Protein AF-A0A519MGX4-F1 (afdb_monomer_lite)

Radius of gyration: 28.99 Å; chains: 1; bounding box: 57×58×65 Å

Sequence (102 aa):
MAPLLAPLAPASPALAHAAGAGTEPAAHHGAADPDAPTAPLTYQSLGPKTPVAHAAAQPLPWPQANQAVAAFPRGHADILAWEARERAARWPAAPAAPGGRP

pLDDT: mean 71.2, std 16.75, range [39.91, 93.0]

Foldseek 3Di:
DDDDDDDDDDDDDDPDPPPDDDDDDPPCCDPPNPPDDDDDDDDDDPPDDDDDPDVDPPPDDPVVVVVVVVCCVVPPVVVVVVVVVVCCVVCPDDPDDPDDDD

Structure (mmCIF, N/CA/C/O backbone):
data_AF-A0A519MGX4-F1
#
_entry.id   AF-A0A519MGX4-F1
#
loop_
_atom_site.group_PDB
_atom_site.id
_atom_site.type_symbol
_atom_site.label_atom_id
_atom_site.label_alt_id
_atom_site.label_comp_id
_atom_site.label_asym_id
_atom_site.label_entity_id
_atom_site.label_seq_id
_atom_site.pdbx_PDB_ins_code
_atom_site.Cartn_x
_atom_site.Cartn_y
_atom_site.Cartn_z
_atom_site.occupancy
_atom_site.B_iso_or_equiv
_atom_site.auth_seq_id
_atom_site.auth_comp_id
_atom_site.auth_asym_id
_atom_site.auth_atom_id
_atom_site.pdbx_PDB_model_num
ATOM 1 N N . MET A 1 1 ? 45.556 34.892 21.201 1.00 43.59 1 MET A N 1
ATOM 2 C CA . MET A 1 1 ? 44.119 34.553 21.251 1.00 43.59 1 MET A CA 1
ATOM 3 C C . MET A 1 1 ? 43.944 33.208 20.567 1.00 43.59 1 MET A C 1
ATOM 5 O O . MET A 1 1 ? 44.168 33.129 19.370 1.00 43.59 1 MET A O 1
ATOM 9 N N . ALA A 1 2 ? 43.663 32.157 21.336 1.00 46.50 2 ALA A N 1
ATOM 10 C CA . ALA A 1 2 ? 43.442 30.794 20.853 1.00 46.50 2 ALA A CA 1
ATOM 11 C C . ALA A 1 2 ? 42.303 30.184 21.691 1.00 46.50 2 ALA A C 1
ATOM 13 O O . ALA A 1 2 ? 42.410 30.227 22.918 1.00 46.50 2 ALA A O 1
ATOM 14 N N . PRO A 1 3 ? 41.208 29.685 21.091 1.00 55.25 3 PRO A N 1
ATOM 15 C CA . PRO A 1 3 ? 40.169 28.986 21.838 1.00 55.25 3 PRO A CA 1
ATOM 16 C C . PRO A 1 3 ? 40.501 27.492 21.984 1.00 55.25 3 PRO A C 1
ATOM 18 O O . PRO A 1 3 ? 40.785 26.800 21.008 1.00 55.25 3 PRO A O 1
ATOM 21 N N . LEU A 1 4 ? 40.454 27.015 23.229 1.00 50.69 4 LEU A N 1
ATOM 22 C CA . LEU A 1 4 ? 40.549 25.610 23.624 1.00 50.69 4 LEU A CA 1
ATOM 23 C C . LEU A 1 4 ? 39.246 24.870 23.270 1.00 50.69 4 LEU A C 1
ATOM 25 O O . LEU A 1 4 ? 38.164 25.277 23.689 1.00 50.69 4 LEU A O 1
ATOM 29 N N . LEU A 1 5 ? 39.371 23.775 22.517 1.00 47.81 5 LEU A N 1
ATOM 30 C CA . LEU A 1 5 ? 38.321 22.782 22.277 1.00 47.81 5 LEU A CA 1
ATOM 31 C C . LEU A 1 5 ? 38.097 21.927 23.533 1.00 47.81 5 LEU A C 1
ATOM 33 O O . LEU A 1 5 ? 39.050 21.390 24.094 1.00 47.81 5 LEU A O 1
ATOM 37 N N . ALA A 1 6 ? 36.837 21.746 23.929 1.00 59.72 6 ALA A N 1
ATOM 38 C CA . ALA A 1 6 ? 36.432 20.769 24.937 1.00 59.72 6 ALA A CA 1
ATOM 39 C C . ALA A 1 6 ? 35.927 19.476 24.255 1.00 59.72 6 ALA A C 1
ATOM 41 O O . ALA A 1 6 ? 35.115 19.571 23.332 1.00 59.72 6 ALA A O 1
ATOM 42 N N . PRO A 1 7 ? 36.367 18.276 24.682 1.00 53.16 7 PRO A N 1
ATOM 43 C CA . PRO A 1 7 ? 35.845 17.010 24.173 1.00 53.16 7 PRO A CA 1
ATOM 44 C C . PRO A 1 7 ? 34.546 16.591 24.886 1.00 53.16 7 PRO A C 1
ATOM 46 O O . PRO A 1 7 ? 34.439 16.636 26.110 1.00 53.16 7 PRO A O 1
ATOM 49 N N . LEU A 1 8 ? 33.566 16.148 24.095 1.00 48.56 8 LEU A N 1
ATOM 50 C CA . LEU A 1 8 ? 32.303 15.556 24.537 1.00 48.56 8 LEU A CA 1
ATOM 51 C C . LEU A 1 8 ? 32.545 14.108 24.999 1.00 48.56 8 LEU A C 1
ATOM 53 O O . LEU A 1 8 ? 32.977 13.267 24.212 1.00 48.56 8 LEU A O 1
ATOM 57 N N . ALA A 1 9 ? 32.276 13.820 26.272 1.00 61.53 9 ALA A N 1
ATOM 58 C CA . ALA A 1 9 ? 32.384 12.482 26.850 1.00 61.53 9 ALA A CA 1
ATOM 59 C C . ALA A 1 9 ? 31.170 11.603 26.469 1.00 61.53 9 ALA A C 1
ATOM 61 O O . ALA A 1 9 ? 30.034 12.060 26.618 1.00 61.53 9 ALA A O 1
ATOM 62 N N . PRO A 1 10 ? 31.361 10.346 26.023 1.00 53.03 10 PRO A N 1
ATOM 63 C CA . PRO A 1 10 ? 30.267 9.392 25.864 1.00 53.03 10 PRO A CA 1
ATOM 64 C C . PRO A 1 10 ? 29.877 8.784 27.222 1.00 53.03 10 PRO A C 1
ATOM 66 O O . PRO A 1 10 ? 30.718 8.242 27.937 1.00 53.03 10 PRO A O 1
ATOM 69 N N . ALA A 1 11 ? 28.593 8.864 27.577 1.00 56.84 11 ALA A N 1
ATOM 70 C CA . ALA A 1 11 ? 28.034 8.178 28.739 1.00 56.84 11 ALA A CA 1
ATOM 71 C C . ALA A 1 11 ? 27.909 6.665 28.468 1.00 56.84 11 ALA A C 1
ATOM 73 O O . ALA A 1 11 ? 27.414 6.244 27.423 1.00 56.84 11 ALA A O 1
ATOM 74 N N . SER A 1 12 ? 28.394 5.870 29.420 1.00 55.59 12 SER A N 1
ATOM 75 C CA . SER A 1 12 ? 28.557 4.414 29.379 1.00 55.59 12 SER A CA 1
ATOM 76 C C . SER A 1 12 ? 27.250 3.603 29.267 1.00 55.59 12 SER A C 1
ATOM 78 O O . SER A 1 12 ? 26.216 4.028 29.784 1.00 55.59 12 SER A O 1
ATOM 80 N N . PRO A 1 13 ? 27.302 2.386 28.682 1.00 55.19 13 PRO A N 1
ATOM 81 C CA . PRO A 1 13 ? 26.181 1.457 28.607 1.00 55.19 13 PRO A CA 1
ATOM 82 C C . PRO A 1 13 ? 26.114 0.593 29.874 1.00 55.19 13 PRO A C 1
ATOM 84 O O . PRO A 1 13 ? 27.094 -0.049 30.242 1.00 55.19 13 PRO A O 1
ATOM 87 N N . ALA A 1 14 ? 24.959 0.531 30.534 1.00 52.84 14 ALA A N 1
ATOM 88 C CA . ALA A 1 14 ? 24.717 -0.457 31.586 1.00 52.84 14 ALA A CA 1
ATOM 89 C C . ALA A 1 14 ? 23.215 -0.696 31.778 1.00 52.84 14 ALA A C 1
ATOM 91 O O . ALA A 1 14 ? 22.628 -0.293 32.777 1.00 52.84 14 ALA A O 1
ATOM 92 N N . LEU A 1 15 ? 22.581 -1.378 30.825 1.00 52.59 15 LEU A N 1
ATOM 93 C CA . LEU A 1 15 ? 21.379 -2.147 31.138 1.00 52.59 15 LEU A CA 1
ATOM 94 C C . LEU A 1 15 ? 21.810 -3.600 31.294 1.00 52.59 15 LEU A C 1
ATOM 96 O O . LEU A 1 15 ? 21.969 -4.353 30.335 1.00 52.59 15 LEU A O 1
ATOM 100 N N . ALA A 1 16 ? 22.108 -3.915 32.553 1.00 47.31 16 ALA A N 1
ATOM 101 C CA . ALA A 1 16 ? 22.418 -5.237 33.044 1.00 47.31 16 ALA A CA 1
ATOM 102 C C . ALA A 1 16 ? 21.317 -6.223 32.635 1.00 47.31 16 ALA A C 1
ATOM 104 O O . ALA A 1 16 ? 20.132 -5.997 32.881 1.00 47.31 16 ALA A O 1
ATOM 105 N N . HIS A 1 17 ? 21.737 -7.332 32.029 1.00 43.72 17 HIS A N 1
ATOM 106 C CA . HIS A 1 17 ? 20.934 -8.539 31.909 1.00 43.72 17 HIS A CA 1
ATOM 107 C C . HIS A 1 17 ? 20.559 -9.010 33.317 1.00 43.72 17 HIS A C 1
ATOM 109 O O . HIS A 1 17 ? 21.370 -9.625 34.010 1.00 43.72 17 HIS A O 1
ATOM 115 N N . ALA A 1 18 ? 19.328 -8.746 33.743 1.00 44.41 18 ALA A N 1
ATOM 116 C CA . ALA A 1 18 ? 18.729 -9.486 34.841 1.00 44.41 18 ALA A CA 1
ATOM 117 C C . ALA A 1 18 ? 18.311 -10.859 34.298 1.00 44.41 18 ALA A C 1
ATOM 119 O O . ALA A 1 18 ? 17.166 -11.085 33.913 1.00 44.41 18 ALA A O 1
ATOM 120 N N . ALA A 1 19 ? 19.283 -11.769 34.226 1.00 47.94 19 ALA A N 1
ATOM 121 C CA . ALA A 1 19 ? 19.028 -13.195 34.142 1.00 47.94 19 ALA A CA 1
ATOM 122 C C . ALA A 1 19 ? 18.383 -13.638 35.465 1.00 47.94 19 ALA A C 1
ATOM 124 O O . ALA A 1 19 ? 19.068 -13.946 36.437 1.00 47.94 19 ALA A O 1
ATOM 125 N N . GLY A 1 20 ? 17.052 -13.611 35.513 1.00 39.91 20 GLY A N 1
ATOM 126 C CA . GLY A 1 20 ? 16.265 -14.278 36.543 1.00 39.91 20 GLY A CA 1
ATOM 127 C C . GLY A 1 20 ? 16.029 -15.724 36.128 1.00 39.91 20 GLY A C 1
ATOM 128 O O . GLY A 1 20 ? 15.223 -15.995 35.242 1.00 39.91 20 GLY A O 1
ATOM 129 N N . ALA A 1 21 ? 16.768 -16.643 36.740 1.00 42.19 21 ALA A N 1
ATOM 130 C CA . ALA A 1 21 ? 16.585 -18.074 36.580 1.00 42.19 21 ALA A CA 1
ATOM 131 C C . ALA A 1 21 ? 15.340 -18.564 37.345 1.00 42.19 21 ALA A C 1
ATOM 133 O O . ALA A 1 21 ? 15.216 -18.316 38.541 1.00 42.19 21 ALA A O 1
ATOM 134 N N . GLY A 1 22 ? 14.496 -19.336 36.649 1.00 43.25 22 GLY A N 1
ATOM 135 C CA . GLY A 1 22 ? 13.677 -20.417 37.210 1.00 43.25 22 GLY A CA 1
ATOM 136 C C . GLY A 1 22 ? 12.255 -20.072 37.659 1.00 43.25 22 GLY A C 1
ATOM 137 O O . GLY A 1 22 ? 12.073 -19.522 38.738 1.00 43.25 22 GLY A O 1
ATOM 138 N N . THR A 1 23 ? 11.251 -20.495 36.879 1.00 42.50 23 THR A N 1
ATOM 139 C CA . THR A 1 23 ? 10.100 -21.336 37.301 1.00 42.50 23 THR A CA 1
ATOM 140 C C . THR A 1 23 ? 9.249 -21.657 36.060 1.00 42.50 23 THR A C 1
ATOM 142 O O . THR A 1 23 ? 8.716 -20.734 35.463 1.00 42.50 23 THR A O 1
ATOM 145 N N . GLU A 1 24 ? 9.184 -22.951 35.708 1.00 43.50 24 GLU A N 1
ATOM 146 C CA . GLU A 1 24 ? 8.232 -23.681 34.833 1.00 43.50 24 GLU A CA 1
ATOM 147 C C . GLU A 1 24 ? 7.819 -23.083 33.463 1.00 43.50 24 GLU A C 1
ATOM 149 O O . GLU A 1 24 ? 7.416 -21.925 33.372 1.00 43.50 24 GLU A O 1
ATOM 154 N N . PRO A 1 25 ? 7.803 -23.877 32.369 1.00 44.34 25 PRO A N 1
ATOM 155 C CA . PRO A 1 25 ? 7.123 -23.465 31.150 1.00 44.34 25 PRO A CA 1
ATOM 156 C C . PRO A 1 25 ? 5.619 -23.423 31.438 1.00 44.34 25 PRO A C 1
ATOM 158 O O . PRO A 1 25 ? 4.924 -24.431 31.326 1.00 44.34 25 PRO A O 1
ATOM 161 N N . ALA A 1 26 ? 5.104 -22.244 31.796 1.00 56.22 26 ALA A N 1
ATOM 162 C CA . ALA A 1 26 ? 3.687 -21.957 31.656 1.00 56.22 26 ALA A CA 1
ATOM 163 C C . ALA A 1 26 ? 3.307 -22.377 30.233 1.00 56.22 26 ALA A C 1
ATOM 165 O O . ALA A 1 26 ? 3.961 -21.950 29.270 1.00 56.22 26 ALA A O 1
ATOM 166 N N . ALA A 1 27 ? 2.340 -23.294 30.122 1.00 57.12 27 ALA A N 1
ATOM 167 C CA . ALA A 1 27 ? 1.797 -23.735 28.850 1.00 57.12 27 ALA A CA 1
ATOM 168 C C . ALA A 1 27 ? 1.640 -22.495 27.973 1.00 57.12 27 ALA A C 1
ATOM 170 O O . ALA A 1 27 ? 0.959 -21.542 28.353 1.00 57.12 27 ALA A O 1
ATOM 171 N N . HIS A 1 28 ? 2.389 -22.449 26.873 1.00 57.34 28 HIS A N 1
ATOM 172 C CA . HIS A 1 28 ? 2.341 -21.322 25.961 1.00 57.34 28 HIS A CA 1
ATOM 173 C C . HIS A 1 28 ? 0.967 -21.382 25.306 1.00 57.34 28 HIS A C 1
ATOM 175 O O . HIS A 1 28 ? 0.790 -22.055 24.292 1.00 57.34 28 HIS A O 1
ATOM 181 N N . HIS A 1 29 ? -0.023 -20.738 25.921 1.00 62.56 29 HIS A N 1
ATOM 182 C CA . HIS A 1 29 ? -1.275 -20.439 25.254 1.00 62.56 29 HIS A CA 1
ATOM 183 C C . HIS A 1 29 ? -0.872 -19.589 24.052 1.00 62.56 29 HIS A C 1
ATOM 185 O O . HIS A 1 29 ? -0.316 -18.496 24.196 1.00 62.56 29 HIS A O 1
ATOM 191 N N . GLY A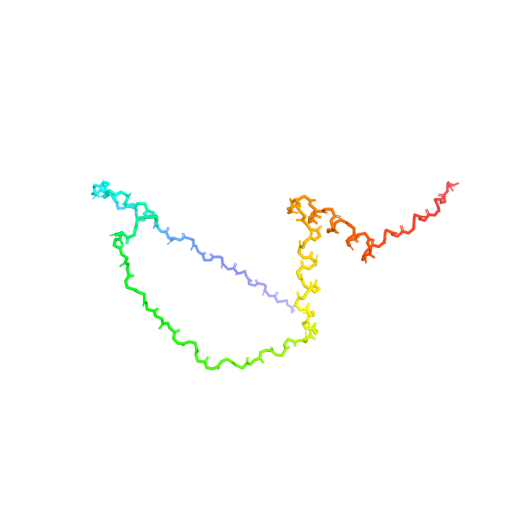 1 30 ? -0.980 -20.181 22.863 1.00 69.00 30 GLY A N 1
ATOM 192 C CA . GLY A 1 30 ? -0.559 -19.527 21.636 1.00 69.00 30 GLY A CA 1
ATOM 193 C C . GLY A 1 30 ? -1.321 -18.217 21.476 1.00 69.00 30 GLY A C 1
ATOM 194 O O . GLY A 1 30 ? -2.457 -18.104 21.915 1.00 69.00 30 GLY A O 1
ATOM 195 N N . ALA A 1 31 ? -0.735 -17.238 20.788 1.00 70.69 31 ALA A N 1
ATOM 196 C CA . ALA A 1 31 ? -1.380 -15.942 20.548 1.00 70.69 31 ALA A CA 1
ATOM 197 C C . ALA A 1 31 ? -2.748 -16.029 19.825 1.00 70.69 31 ALA A C 1
ATOM 199 O O . ALA A 1 31 ? -3.442 -15.025 19.708 1.00 70.69 31 ALA A O 1
ATOM 200 N N . ALA A 1 32 ? -3.114 -17.210 19.316 1.00 79.62 32 ALA A N 1
ATOM 201 C CA . ALA A 1 32 ? -4.390 -17.510 18.675 1.00 79.62 32 ALA A CA 1
ATOM 202 C C . ALA A 1 32 ? -5.419 -18.187 19.605 1.00 79.62 32 ALA A C 1
ATOM 204 O O . ALA A 1 32 ? -6.522 -18.479 19.149 1.00 79.62 32 ALA A O 1
ATOM 205 N N . ASP A 1 33 ? -5.073 -18.477 20.862 1.00 82.25 33 ASP A N 1
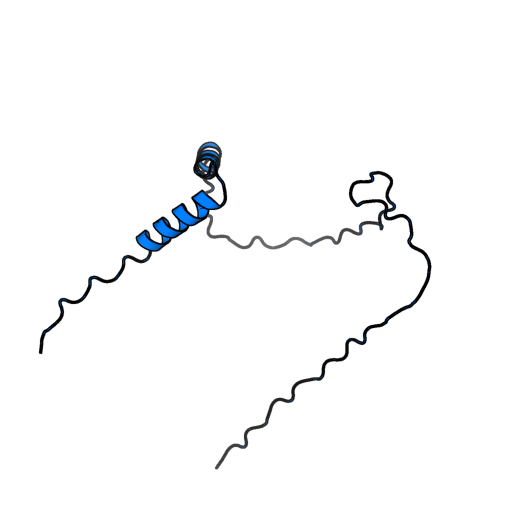ATOM 206 C CA . ASP A 1 33 ? -6.006 -19.022 21.849 1.00 82.25 33 ASP A CA 1
ATOM 207 C C . ASP A 1 33 ? -6.947 -17.905 22.347 1.00 82.25 33 ASP A C 1
ATOM 209 O O . ASP A 1 33 ? -6.470 -16.943 22.958 1.00 82.25 33 ASP A O 1
ATOM 213 N N . PRO A 1 34 ? -8.265 -17.995 22.083 1.00 81.94 34 PRO A N 1
ATOM 214 C CA . PRO A 1 34 ? -9.226 -16.980 22.509 1.00 81.94 34 PRO A CA 1
ATOM 215 C C . PRO A 1 34 ? -9.402 -16.912 24.033 1.00 81.94 34 PRO A C 1
ATOM 217 O O . PRO A 1 34 ? -9.855 -15.882 24.529 1.00 81.94 34 PRO A O 1
ATOM 220 N N . ASP A 1 35 ? -9.038 -17.971 24.762 1.00 85.62 35 ASP A N 1
ATOM 221 C CA . ASP A 1 35 ? -9.158 -18.059 26.221 1.00 85.62 35 ASP A CA 1
ATOM 222 C C . ASP A 1 35 ? -7.840 -17.717 26.944 1.00 85.62 35 ASP A C 1
ATOM 224 O O . ASP A 1 35 ? -7.743 -17.815 28.172 1.00 85.62 35 ASP A O 1
ATOM 228 N N . ALA A 1 36 ? -6.808 -17.290 26.206 1.00 86.00 36 ALA A N 1
ATOM 229 C CA . ALA A 1 36 ? -5.540 -16.884 26.793 1.00 86.00 36 ALA A CA 1
ATOM 230 C C . ALA A 1 36 ? -5.722 -15.669 27.729 1.00 86.00 36 ALA A C 1
ATOM 232 O O . ALA A 1 36 ? -6.362 -14.681 27.356 1.00 86.00 36 ALA A O 1
ATOM 233 N N . PRO A 1 37 ? -5.124 -15.679 28.935 1.00 84.25 37 PRO A N 1
ATOM 234 C CA . PRO A 1 37 ? -5.222 -14.551 29.852 1.00 84.25 37 PRO A CA 1
ATOM 235 C C . PRO A 1 37 ? -4.561 -13.302 29.252 1.00 84.25 37 PRO A C 1
ATOM 237 O O . PRO A 1 37 ? -3.370 -13.299 28.938 1.00 84.25 37 PRO A O 1
ATOM 240 N N . THR A 1 38 ? -5.321 -12.211 29.133 1.00 84.38 38 THR A N 1
ATOM 241 C CA . THR A 1 38 ? -4.822 -10.919 28.636 1.00 84.38 38 THR A CA 1
ATOM 242 C C . THR A 1 38 ? -4.629 -9.916 29.769 1.00 84.38 38 THR A C 1
ATOM 244 O O . THR A 1 38 ? -5.454 -9.830 30.679 1.00 84.38 38 THR A O 1
ATOM 247 N N . ALA A 1 39 ? -3.583 -9.092 29.691 1.00 86.62 39 ALA A N 1
ATOM 248 C CA . ALA A 1 39 ? -3.438 -7.938 30.575 1.00 86.62 39 ALA A CA 1
ATOM 249 C C . ALA A 1 39 ? -4.540 -6.888 30.299 1.00 86.62 39 ALA A C 1
ATOM 251 O O . ALA A 1 39 ? -4.964 -6.738 29.149 1.00 86.62 39 ALA A O 1
ATOM 252 N N . PRO A 1 40 ? -4.997 -6.134 31.316 1.00 87.88 40 PRO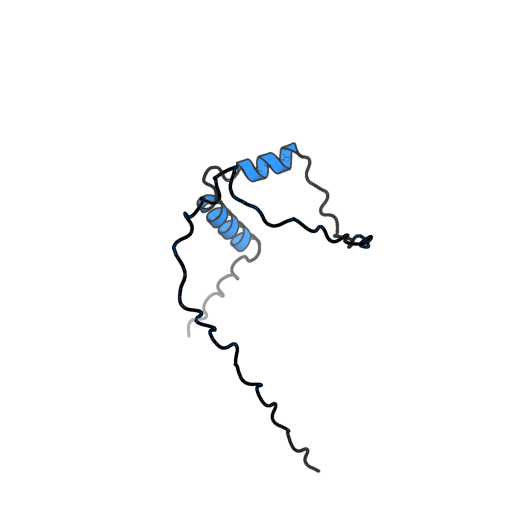 A N 1
ATOM 253 C CA . PRO A 1 40 ? -5.987 -5.080 31.123 1.00 87.88 40 PRO A CA 1
ATOM 254 C C . PRO A 1 40 ? -5.454 -3.984 30.190 1.00 87.88 40 PRO A C 1
ATOM 256 O O . PRO A 1 40 ? -4.338 -3.489 30.355 1.00 87.88 40 PRO A O 1
ATOM 259 N N . LEU A 1 41 ? -6.274 -3.586 29.216 1.00 89.44 41 LEU A N 1
ATOM 260 C CA . LEU A 1 41 ? -5.937 -2.543 28.253 1.00 89.44 41 LEU A CA 1
ATOM 261 C C . LEU A 1 41 ? -6.331 -1.164 28.794 1.00 89.44 41 LEU A C 1
ATOM 263 O O . LEU A 1 41 ? -7.513 -0.838 28.899 1.00 89.44 41 LEU A O 1
ATOM 267 N N . THR A 1 42 ? -5.335 -0.333 29.096 1.00 91.75 42 THR A N 1
ATOM 268 C CA . THR A 1 42 ? -5.550 1.065 29.487 1.00 91.75 42 THR A CA 1
ATOM 269 C C . THR A 1 42 ? -5.448 1.968 28.263 1.00 91.75 42 THR A C 1
ATOM 271 O O . THR A 1 42 ? -4.373 2.122 27.683 1.00 91.75 42 THR A O 1
ATOM 274 N N . TYR A 1 43 ? -6.552 2.613 27.889 1.00 85.06 43 TYR A N 1
ATOM 275 C CA . TYR A 1 43 ? -6.560 3.616 26.827 1.00 85.06 43 TYR A CA 1
ATOM 276 C C . TYR A 1 43 ? -6.158 4.984 27.380 1.00 85.06 43 TYR A C 1
ATOM 278 O O . TYR A 1 43 ? -6.820 5.522 28.267 1.00 85.06 43 TYR A O 1
ATOM 286 N N . GLN A 1 44 ? -5.094 5.578 26.837 1.00 89.31 44 GLN A N 1
ATOM 287 C CA . GLN A 1 44 ? -4.793 6.987 27.088 1.00 89.31 44 GLN A CA 1
ATOM 288 C C . GLN A 1 44 ? -5.572 7.864 26.110 1.00 89.31 44 GLN A C 1
ATOM 290 O O . GLN A 1 44 ? -5.492 7.680 24.895 1.00 89.31 44 GLN A O 1
ATOM 295 N N . SER A 1 45 ? -6.306 8.843 26.641 1.00 85.75 45 SER A N 1
ATOM 296 C CA . SER A 1 45 ? -6.963 9.845 25.809 1.00 85.75 45 SER A CA 1
ATOM 297 C C . SER A 1 45 ? -5.910 10.764 25.200 1.00 85.75 45 SER A C 1
ATOM 299 O O . SER A 1 45 ? -5.215 11.501 25.900 1.00 85.75 45 SER A O 1
ATOM 301 N N . LEU A 1 46 ? -5.791 10.721 23.878 1.00 80.25 46 LEU A N 1
ATOM 302 C CA . LEU A 1 46 ? -5.076 11.742 23.135 1.00 80.25 46 LEU A CA 1
ATOM 303 C C . LEU A 1 46 ? -6.031 12.933 23.044 1.00 80.25 46 LEU A C 1
ATOM 305 O O . LEU A 1 46 ? -7.010 12.880 22.302 1.00 80.25 46 LEU A O 1
ATOM 309 N N . GLY A 1 47 ? -5.778 13.979 23.835 1.00 85.06 47 GLY A N 1
ATOM 310 C CA . GLY A 1 47 ? -6.534 15.230 23.759 1.00 85.06 47 GLY A CA 1
ATOM 311 C C . GLY A 1 47 ? -6.603 15.779 22.324 1.00 85.06 47 GLY A C 1
ATOM 312 O O . GLY A 1 47 ? -5.856 15.327 21.450 1.00 85.06 47 GLY A O 1
ATOM 313 N N . PRO A 1 48 ? -7.494 16.747 22.055 1.00 83.00 48 PRO A N 1
ATOM 314 C CA . PRO A 1 48 ? -7.715 17.264 20.710 1.00 83.00 48 PRO A CA 1
ATOM 315 C C . PRO A 1 48 ? -6.390 17.692 20.069 1.00 83.00 48 PRO A C 1
ATOM 317 O O . PRO A 1 48 ? -5.719 18.612 20.534 1.00 83.00 48 PRO A O 1
ATOM 320 N N . LYS A 1 49 ? -5.998 16.990 19.004 1.00 77.38 49 LYS A N 1
ATOM 321 C CA . LYS A 1 49 ? -4.837 17.344 18.190 1.00 77.38 49 LYS A CA 1
ATOM 322 C C . LYS A 1 49 ? -5.285 18.342 17.135 1.00 77.38 49 LYS A C 1
ATOM 324 O O . LYS A 1 49 ? -6.237 18.077 16.404 1.00 77.38 49 LYS A O 1
ATOM 329 N N . THR A 1 50 ? -4.578 19.462 17.028 1.00 79.81 50 THR A N 1
ATOM 330 C CA . THR A 1 50 ? -4.740 20.383 15.901 1.00 79.81 50 THR A CA 1
ATOM 331 C C . THR A 1 50 ? -4.467 19.614 14.607 1.00 79.81 50 THR A C 1
ATOM 333 O O . THR A 1 50 ? -3.402 18.996 14.501 1.00 79.81 50 THR A O 1
ATOM 336 N N . PRO A 1 51 ? -5.391 19.609 13.631 1.00 74.94 51 PRO A N 1
ATOM 337 C CA . PRO A 1 51 ? -5.146 18.968 12.351 1.00 74.94 51 PRO A CA 1
ATOM 338 C C . PRO A 1 51 ? -3.900 19.581 11.715 1.00 74.94 51 PRO A C 1
ATOM 340 O O . PRO A 1 51 ? -3.847 20.784 11.461 1.00 74.94 51 PRO A O 1
ATOM 343 N N . VAL A 1 52 ? -2.880 18.762 11.464 1.00 75.25 52 VAL A N 1
ATOM 344 C CA . VAL A 1 52 ? -1.773 19.178 10.604 1.00 75.25 52 VAL A CA 1
ATOM 345 C C . VAL A 1 52 ? -2.375 19.343 9.219 1.00 75.25 52 VAL A C 1
ATOM 347 O O . VAL A 1 52 ? -2.884 18.363 8.670 1.00 75.25 52 VAL A O 1
ATOM 350 N N . ALA A 1 53 ? -2.331 20.557 8.666 1.00 65.06 53 ALA A N 1
ATOM 351 C CA . ALA A 1 53 ? -2.699 20.808 7.281 1.00 65.06 53 ALA A CA 1
ATOM 352 C C . ALA A 1 53 ? -1.768 19.985 6.382 1.00 65.06 53 ALA A C 1
ATOM 354 O O . ALA A 1 53 ? -0.685 20.421 6.002 1.00 65.06 53 ALA A O 1
ATOM 355 N N . HIS A 1 54 ? -2.167 18.751 6.083 1.00 59.41 54 HIS A N 1
ATOM 356 C CA . HIS A 1 54 ? -1.609 18.038 4.955 1.00 59.41 54 HIS A CA 1
ATOM 357 C C . HIS A 1 54 ? -2.024 18.862 3.747 1.00 59.41 54 HIS A C 1
ATOM 359 O O . HIS A 1 54 ? -3.210 19.158 3.594 1.00 59.41 54 HIS A O 1
ATOM 365 N N . ALA A 1 55 ? -1.060 19.274 2.920 1.00 59.62 55 ALA A N 1
ATOM 366 C CA . ALA A 1 55 ? -1.374 19.689 1.564 1.00 59.62 55 ALA A CA 1
ATOM 367 C C . ALA A 1 55 ? -2.170 18.527 0.968 1.00 59.62 55 ALA A C 1
ATOM 369 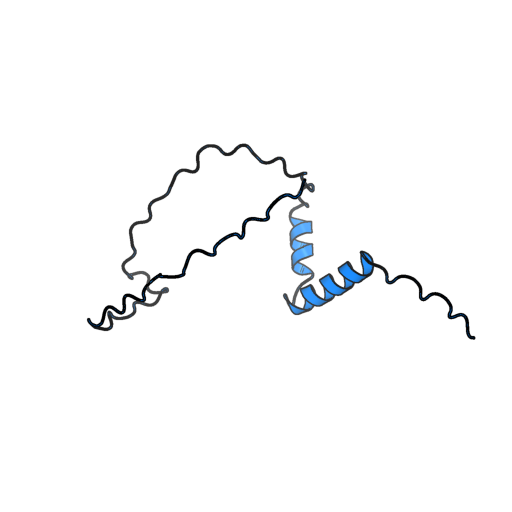O O . ALA A 1 55 ? -1.611 17.461 0.712 1.00 59.62 55 ALA A O 1
ATOM 370 N N . ALA A 1 56 ? -3.493 18.675 0.924 1.00 58.69 56 ALA A N 1
ATOM 371 C CA . ALA A 1 56 ? -4.372 17.589 0.567 1.00 58.69 56 ALA A CA 1
ATOM 372 C C . ALA A 1 56 ? -4.109 17.317 -0.908 1.00 58.69 56 ALA A C 1
ATOM 374 O O . ALA A 1 56 ? -4.611 18.026 -1.781 1.00 58.69 56 ALA A O 1
ATOM 375 N N . ALA A 1 57 ? -3.297 16.298 -1.193 1.00 64.25 57 ALA A N 1
ATOM 376 C CA . ALA A 1 57 ? -3.487 15.556 -2.419 1.00 64.25 57 ALA A CA 1
ATOM 377 C C . ALA A 1 57 ? -4.970 15.190 -2.405 1.00 64.25 57 ALA A C 1
ATOM 379 O O . ALA A 1 57 ? -5.417 14.492 -1.492 1.00 64.25 57 ALA A O 1
ATOM 380 N N . GLN A 1 58 ? -5.739 15.795 -3.314 1.00 70.62 58 GLN A N 1
ATOM 381 C CA . GLN A 1 58 ? -7.172 15.558 -3.405 1.00 70.62 58 GLN A CA 1
ATOM 382 C C . GLN A 1 58 ? -7.376 14.043 -3.400 1.00 70.62 58 GLN A C 1
ATOM 384 O O . GLN A 1 58 ? -6.773 13.371 -4.247 1.00 70.62 58 GLN A O 1
ATOM 389 N N . PRO A 1 59 ? -8.114 13.486 -2.423 1.00 70.06 59 PRO A N 1
ATOM 390 C CA . PRO A 1 59 ? -8.260 12.048 -2.331 1.00 70.06 59 PRO A CA 1
ATOM 391 C C . PRO A 1 59 ? -8.837 11.543 -3.651 1.00 70.06 59 PRO A C 1
ATOM 393 O O . PRO A 1 59 ? -9.869 12.026 -4.118 1.00 70.06 59 PRO A O 1
ATOM 396 N N . LEU A 1 60 ? -8.123 10.604 -4.277 1.00 79.31 60 LEU A N 1
ATOM 397 C CA . LEU A 1 60 ? -8.580 9.957 -5.500 1.00 79.31 60 LEU A CA 1
ATOM 398 C C . LEU A 1 60 ? -9.984 9.381 -5.253 1.00 79.31 60 LEU A C 1
ATOM 400 O O . LEU A 1 60 ? -10.217 8.801 -4.185 1.00 79.31 60 LEU A O 1
ATOM 404 N N . PRO A 1 61 ? -10.914 9.489 -6.219 1.00 89.12 61 PRO A N 1
ATOM 405 C CA . PRO A 1 61 ? -12.183 8.783 -6.145 1.00 89.12 61 PRO A CA 1
ATOM 406 C C . PRO A 1 61 ? -11.945 7.307 -5.818 1.00 89.12 61 PRO A C 1
ATOM 408 O O . PRO A 1 61 ? -11.075 6.670 -6.418 1.00 89.12 61 PRO A O 1
ATOM 411 N N . TRP A 1 62 ? -12.729 6.752 -4.890 1.00 86.00 62 TRP A N 1
ATOM 412 C CA . TRP A 1 62 ? -12.573 5.370 -4.413 1.00 86.00 62 TRP A CA 1
ATOM 413 C C . TRP A 1 62 ? -12.368 4.328 -5.533 1.00 86.00 62 TRP A C 1
ATOM 415 O O . TRP A 1 62 ? -11.476 3.487 -5.396 1.00 86.00 62 TRP A O 1
ATOM 425 N N . PRO A 1 63 ? -13.087 4.377 -6.676 1.00 90.88 63 PRO A N 1
ATOM 426 C CA . PRO A 1 63 ? -12.848 3.435 -7.770 1.00 90.88 63 PRO A CA 1
ATOM 427 C C . PRO A 1 63 ? -11.424 3.505 -8.338 1.00 90.88 63 PRO A C 1
ATOM 429 O O . PRO A 1 63 ? -10.812 2.478 -8.620 1.00 90.88 63 PRO A O 1
ATOM 432 N N . GLN A 1 64 ? -10.876 4.712 -8.466 1.00 86.69 64 GLN A N 1
ATOM 433 C CA . GLN A 1 64 ? -9.553 4.948 -9.036 1.00 86.69 64 GLN A CA 1
ATOM 434 C C . GLN A 1 64 ? -8.442 4.498 -8.083 1.00 86.69 64 GLN A C 1
ATOM 436 O O . GLN A 1 64 ? -7.461 3.896 -8.515 1.00 86.69 64 GLN A O 1
ATOM 441 N N . ALA A 1 65 ? -8.624 4.714 -6.777 1.00 84.06 65 ALA A N 1
ATOM 442 C CA . ALA A 1 65 ? -7.704 4.202 -5.765 1.00 84.06 65 ALA A CA 1
ATOM 443 C C . ALA A 1 65 ? -7.634 2.662 -5.790 1.00 84.06 65 ALA A C 1
ATOM 445 O O . ALA A 1 65 ? -6.545 2.091 -5.761 1.00 84.06 65 ALA A O 1
ATOM 446 N N . ASN A 1 66 ? -8.778 1.983 -5.930 1.00 86.12 66 ASN A N 1
ATOM 447 C CA . ASN A 1 66 ? -8.807 0.520 -6.030 1.00 86.12 66 ASN A CA 1
ATOM 448 C C . ASN A 1 66 ? -8.163 -0.002 -7.317 1.00 86.12 66 ASN A C 1
ATOM 450 O O . ASN A 1 66 ? -7.462 -1.011 -7.282 1.00 86.12 66 ASN A O 1
ATOM 454 N N . GLN A 1 67 ? -8.347 0.693 -8.442 1.00 89.50 67 GLN A N 1
ATOM 455 C CA . GLN A 1 67 ? -7.660 0.345 -9.688 1.00 89.50 67 GLN A CA 1
ATOM 456 C C . GLN A 1 67 ? -6.138 0.451 -9.555 1.00 89.50 67 GLN A C 1
ATOM 458 O O . GLN A 1 67 ? -5.425 -0.414 -10.061 1.00 89.50 67 G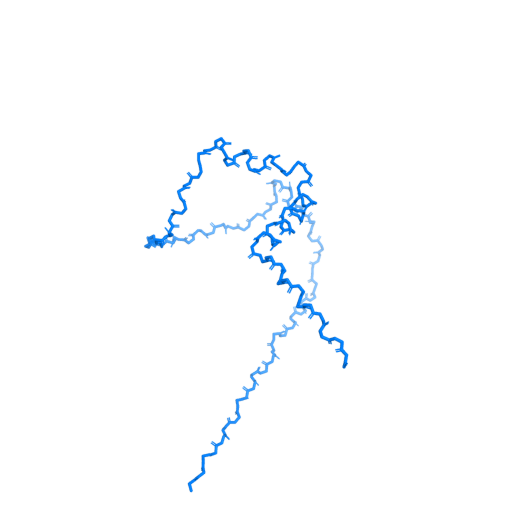LN A O 1
ATOM 463 N N . ALA A 1 68 ? -5.636 1.466 -8.846 1.00 83.81 68 ALA A N 1
ATOM 464 C CA . ALA A 1 68 ? -4.203 1.617 -8.612 1.00 83.81 68 ALA A CA 1
ATOM 465 C C . ALA A 1 68 ? -3.625 0.437 -7.811 1.00 83.81 68 ALA A C 1
ATOM 467 O O . ALA A 1 68 ? -2.552 -0.054 -8.143 1.00 83.81 68 ALA A O 1
ATOM 468 N N . VAL A 1 69 ? -4.352 -0.071 -6.812 1.00 84.19 69 VAL A N 1
ATOM 469 C CA . VAL A 1 69 ? -3.949 -1.274 -6.062 1.00 84.19 69 VAL A CA 1
ATOM 470 C C . VAL A 1 69 ? -4.029 -2.528 -6.942 1.00 84.19 69 VAL A C 1
ATOM 472 O O . VAL A 1 69 ? -3.126 -3.363 -6.915 1.00 84.19 69 VAL A O 1
ATOM 475 N N . ALA A 1 70 ? -5.065 -2.637 -7.780 1.00 86.81 70 ALA A N 1
ATOM 476 C CA . ALA A 1 70 ? -5.246 -3.761 -8.700 1.00 86.81 70 ALA A CA 1
ATOM 477 C C . ALA A 1 70 ? -4.151 -3.863 -9.781 1.00 86.81 70 ALA A C 1
ATOM 479 O O . ALA A 1 70 ? -3.960 -4.934 -10.354 1.00 86.81 70 ALA A O 1
ATOM 480 N N . ALA A 1 71 ? -3.398 -2.787 -10.038 1.00 87.19 71 ALA A N 1
ATOM 481 C CA . ALA A 1 71 ? -2.258 -2.793 -10.957 1.00 87.19 71 ALA A CA 1
ATOM 482 C C . ALA A 1 71 ? -1.075 -3.664 -10.478 1.00 87.19 71 ALA A C 1
ATOM 484 O O . ALA A 1 71 ? -0.139 -3.887 -11.248 1.00 87.19 71 ALA A O 1
ATOM 485 N N . PHE A 1 72 ? -1.118 -4.174 -9.241 1.00 90.31 72 PHE A N 1
ATOM 486 C CA . PHE A 1 72 ? -0.076 -5.003 -8.628 1.00 90.31 72 PHE A CA 1
ATOM 487 C C . PHE A 1 72 ? -0.576 -6.425 -8.301 1.00 90.31 72 PHE A C 1
ATOM 489 O O . PHE A 1 72 ? -0.582 -6.819 -7.131 1.00 90.31 72 PHE A O 1
ATOM 496 N N . PRO A 1 73 ? -0.989 -7.237 -9.294 1.00 87.94 73 PRO A N 1
ATOM 497 C CA . PRO A 1 73 ? -1.563 -8.563 -9.048 1.00 87.94 73 PRO A CA 1
ATOM 498 C C . PRO A 1 73 ? -0.582 -9.548 -8.396 1.00 87.94 73 PRO A C 1
ATOM 500 O O . PRO A 1 73 ? -1.019 -10.472 -7.712 1.00 87.94 73 PRO A O 1
ATOM 503 N N . ARG A 1 74 ? 0.737 -9.365 -8.569 1.00 91.31 74 ARG A N 1
ATOM 504 C CA . ARG A 1 74 ? 1.776 -10.182 -7.911 1.00 91.31 74 ARG A CA 1
ATOM 505 C C . ARG A 1 74 ? 2.390 -9.499 -6.682 1.00 91.31 74 ARG A C 1
ATOM 507 O O . ARG A 1 74 ? 3.395 -9.980 -6.155 1.00 91.31 74 ARG A O 1
ATOM 514 N N . GLY A 1 75 ? 1.839 -8.367 -6.238 1.00 89.25 75 GLY A N 1
ATOM 515 C CA . GLY A 1 75 ? 2.330 -7.613 -5.083 1.00 89.25 75 GLY A CA 1
ATOM 516 C C . GLY A 1 75 ? 3.762 -7.091 -5.266 1.00 89.25 75 GLY A C 1
ATOM 517 O O . GLY A 1 75 ? 4.036 -6.298 -6.165 1.00 89.25 75 GLY A O 1
ATOM 518 N N . HIS A 1 76 ? 4.688 -7.533 -4.407 1.00 87.69 76 HIS A N 1
ATOM 519 C CA . HIS A 1 76 ? 6.038 -6.963 -4.268 1.00 87.69 76 HIS A CA 1
ATOM 520 C C . HIS A 1 76 ? 6.867 -6.943 -5.565 1.00 87.69 76 HIS A C 1
ATOM 522 O O . HIS A 1 76 ? 7.543 -5.955 -5.844 1.00 87.69 76 HIS A O 1
ATOM 528 N N . ALA A 1 77 ? 6.790 -7.990 -6.393 1.00 89.88 77 ALA A N 1
ATOM 529 C CA . ALA A 1 77 ? 7.532 -8.041 -7.656 1.00 89.88 77 ALA A CA 1
ATOM 530 C C . ALA A 1 77 ? 7.110 -6.925 -8.633 1.00 89.88 77 ALA A C 1
ATOM 532 O O . ALA A 1 77 ? 7.946 -6.353 -9.333 1.00 89.88 77 ALA A O 1
ATOM 533 N N . ASP A 1 78 ? 5.818 -6.593 -8.657 1.00 91.69 78 ASP A N 1
ATOM 534 C CA . ASP A 1 78 ? 5.278 -5.538 -9.516 1.00 91.69 78 ASP A CA 1
ATOM 535 C C . ASP A 1 78 ? 5.568 -4.147 -8.933 1.00 91.69 78 ASP A C 1
ATOM 537 O O . ASP A 1 78 ? 5.789 -3.204 -9.694 1.00 91.69 78 ASP A O 1
ATOM 541 N N . ILE A 1 79 ? 5.651 -4.032 -7.599 1.00 89.19 79 ILE A N 1
ATOM 542 C CA . ILE A 1 79 ? 6.083 -2.807 -6.908 1.00 89.19 79 ILE A CA 1
ATOM 543 C C . ILE A 1 79 ? 7.522 -2.468 -7.296 1.00 89.19 79 ILE A C 1
ATOM 545 O O . ILE A 1 79 ? 7.765 -1.349 -7.731 1.00 89.19 79 ILE A O 1
ATOM 549 N N . LEU A 1 80 ? 8.455 -3.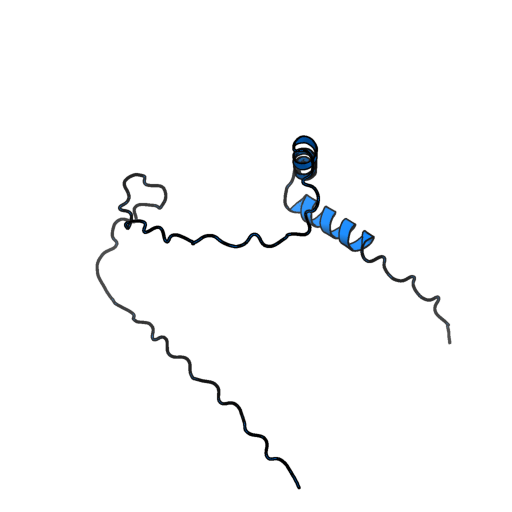424 -7.252 1.00 93.00 80 LEU A N 1
ATOM 550 C CA . LEU A 1 80 ? 9.845 -3.176 -7.664 1.00 93.00 80 LEU A CA 1
ATOM 551 C C . LEU A 1 80 ? 9.943 -2.732 -9.132 1.00 93.00 80 LEU A C 1
ATOM 553 O O . LEU A 1 80 ? 10.691 -1.811 -9.465 1.00 93.00 80 LEU A O 1
ATOM 557 N N . ALA A 1 81 ? 9.159 -3.352 -10.017 1.00 89.69 81 ALA A N 1
ATOM 558 C CA . ALA A 1 81 ? 9.110 -2.967 -11.426 1.00 89.69 81 ALA A CA 1
ATOM 559 C C . ALA A 1 81 ? 8.487 -1.573 -11.632 1.00 89.69 81 ALA A C 1
ATOM 561 O O . ALA A 1 81 ? 8.926 -0.807 -12.493 1.00 89.69 81 ALA A O 1
ATOM 562 N N . TRP A 1 82 ? 7.455 -1.221 -10.865 1.00 90.56 82 TRP A N 1
ATOM 563 C CA . TRP A 1 82 ? 6.868 0.118 -10.859 1.00 90.56 82 TRP A CA 1
ATOM 564 C C . TRP A 1 82 ? 7.841 1.167 -10.315 1.00 90.56 82 TRP A C 1
ATOM 566 O O . TRP A 1 82 ? 8.089 2.148 -11.008 1.00 90.56 82 TRP A O 1
ATOM 576 N N . GLU A 1 83 ? 8.475 0.934 -9.168 1.00 91.00 83 GLU A N 1
ATOM 577 C CA . GLU A 1 83 ? 9.460 1.851 -8.585 1.00 91.00 83 GLU A CA 1
ATOM 578 C C . GLU A 1 83 ? 10.657 2.078 -9.512 1.00 91.00 83 GLU A C 1
ATOM 580 O O . GLU A 1 83 ? 11.146 3.203 -9.624 1.00 91.00 83 GLU A O 1
ATOM 585 N N . ALA A 1 84 ? 11.127 1.037 -10.209 1.00 90.00 84 ALA A N 1
ATOM 586 C CA . ALA A 1 84 ? 12.196 1.168 -11.195 1.00 90.00 84 ALA A CA 1
ATOM 587 C C . ALA A 1 84 ? 11.792 2.094 -12.356 1.00 90.00 84 ALA A C 1
ATOM 589 O O . ALA A 1 84 ? 12.576 2.958 -12.757 1.00 90.00 84 ALA A O 1
ATOM 590 N N . ARG A 1 85 ? 10.555 1.958 -12.858 1.00 88.06 85 ARG A N 1
ATOM 591 C CA . ARG A 1 85 ? 9.998 2.829 -13.909 1.00 88.06 85 ARG A CA 1
ATOM 592 C C . ARG A 1 85 ? 9.803 4.262 -13.419 1.00 88.06 85 ARG A C 1
ATOM 594 O O . ARG A 1 85 ? 10.238 5.189 -14.094 1.00 88.06 85 ARG A O 1
ATOM 601 N N . GLU A 1 86 ? 9.220 4.446 -12.238 1.00 89.94 86 GLU A N 1
ATOM 602 C CA . GLU A 1 86 ? 9.013 5.765 -11.627 1.00 89.94 86 GLU A CA 1
ATOM 603 C C . GLU A 1 86 ? 10.336 6.489 -11.384 1.00 89.94 86 GLU A C 1
ATOM 605 O O . GLU A 1 86 ? 10.470 7.678 -11.670 1.00 89.94 86 GLU A O 1
ATOM 610 N N . ARG A 1 87 ? 11.350 5.767 -10.898 1.00 87.38 87 ARG A N 1
ATOM 611 C CA . ARG A 1 87 ? 12.695 6.310 -10.696 1.00 87.38 87 ARG A CA 1
ATOM 612 C C . ARG A 1 87 ? 13.326 6.746 -12.014 1.00 87.38 87 ARG A C 1
ATOM 614 O O . ARG A 1 87 ? 13.887 7.837 -12.065 1.00 87.38 87 ARG A O 1
ATOM 621 N N . ALA A 1 88 ? 13.209 5.933 -13.063 1.00 84.81 88 ALA A N 1
ATOM 622 C CA . ALA A 1 88 ? 13.707 6.275 -14.394 1.00 84.81 88 ALA A CA 1
ATOM 623 C C . ALA A 1 88 ? 12.981 7.494 -14.994 1.00 84.81 88 ALA A C 1
ATOM 625 O O . ALA A 1 88 ? 13.613 8.317 -15.651 1.00 84.81 88 ALA A O 1
ATOM 626 N N . ALA A 1 89 ? 11.678 7.641 -14.735 1.00 84.00 89 ALA A N 1
ATOM 627 C CA . ALA A 1 89 ? 10.888 8.786 -15.185 1.00 84.00 89 ALA A CA 1
ATOM 628 C C . ALA A 1 89 ? 11.218 10.080 -14.418 1.00 84.00 89 ALA A C 1
ATOM 630 O O . ALA A 1 89 ? 11.266 11.155 -15.013 1.00 84.00 89 ALA A O 1
ATOM 631 N N . ARG A 1 90 ? 11.465 9.994 -13.103 1.00 83.19 90 ARG A N 1
ATOM 632 C CA . ARG A 1 90 ? 11.809 11.152 -12.252 1.00 83.19 90 ARG A CA 1
ATOM 633 C C . ARG A 1 90 ? 13.256 11.602 -12.375 1.00 83.19 90 ARG A C 1
ATOM 635 O O . ARG A 1 90 ? 13.537 12.773 -12.133 1.00 83.19 90 ARG A O 1
ATOM 642 N N . TRP A 1 91 ? 14.161 10.688 -12.702 1.00 74.56 91 TRP A N 1
ATOM 643 C CA . TRP A 1 91 ? 15.576 10.987 -12.873 1.00 74.56 91 TRP A CA 1
ATOM 644 C C . TRP A 1 91 ? 16.080 10.396 -14.191 1.00 74.56 91 TRP A C 1
ATOM 646 O O . TRP A 1 91 ? 16.766 9.368 -14.184 1.00 74.56 91 TRP A O 1
ATOM 656 N N . PRO A 1 92 ? 15.726 11.011 -15.336 1.00 68.12 92 PRO A N 1
ATOM 657 C CA . PRO A 1 92 ? 16.277 10.588 -16.611 1.00 68.12 92 PRO A CA 1
ATOM 658 C C . PRO A 1 92 ? 17.803 10.697 -16.537 1.00 68.12 92 PRO A C 1
ATOM 660 O O . PRO A 1 92 ? 18.344 11.720 -16.115 1.00 68.12 92 PRO A O 1
ATOM 663 N N . ALA A 1 93 ? 18.501 9.618 -16.898 1.00 67.44 93 ALA A N 1
ATOM 664 C CA . ALA A 1 93 ? 19.957 9.617 -16.937 1.00 67.44 93 ALA A CA 1
ATOM 665 C C . ALA A 1 93 ? 20.436 10.782 -17.816 1.00 67.44 93 ALA A C 1
ATOM 667 O O . ALA A 1 93 ? 19.931 10.973 -18.924 1.00 67.44 93 ALA A O 1
ATOM 668 N N . ALA A 1 94 ? 21.389 11.571 -17.309 1.00 65.75 94 ALA A N 1
ATOM 669 C CA . ALA A 1 94 ? 21.975 12.657 -18.080 1.00 65.75 94 ALA A CA 1
ATOM 670 C C . ALA A 1 94 ? 22.531 12.092 -19.401 1.00 65.75 94 ALA A C 1
ATOM 672 O O . ALA A 1 94 ? 23.154 11.023 -19.378 1.00 65.75 94 ALA A O 1
ATOM 673 N N . PRO A 1 95 ? 22.305 12.760 -20.549 1.00 66.25 95 PRO A N 1
ATOM 674 C CA . PRO A 1 95 ? 22.834 12.288 -21.819 1.00 66.25 95 PRO A CA 1
ATOM 675 C C . PRO A 1 95 ? 24.351 12.140 -21.702 1.00 66.25 95 PRO A C 1
ATOM 677 O O . PRO A 1 95 ? 25.030 13.037 -21.199 1.00 66.25 95 PRO A O 1
ATOM 680 N N . ALA A 1 96 ? 24.875 10.991 -22.137 1.00 64.12 96 ALA A N 1
ATOM 681 C CA . ALA A 1 96 ? 26.310 10.756 -22.175 1.00 64.12 96 ALA A CA 1
ATOM 682 C C . ALA A 1 96 ? 26.957 11.874 -23.001 1.00 64.12 96 ALA A C 1
ATOM 684 O O . ALA A 1 96 ? 26.651 12.030 -24.185 1.00 64.12 96 ALA A O 1
ATOM 685 N N . ALA A 1 97 ? 27.812 12.676 -22.363 1.00 63.59 97 ALA A N 1
ATOM 686 C CA . ALA A 1 97 ? 28.580 13.691 -23.063 1.00 63.59 97 ALA A CA 1
ATOM 687 C C . ALA A 1 97 ? 29.375 12.989 -24.178 1.00 63.59 97 ALA A C 1
ATOM 689 O O . ALA A 1 97 ? 30.061 12.002 -23.886 1.00 63.59 97 ALA A O 1
ATOM 690 N N . PRO A 1 98 ? 29.270 13.428 -25.446 1.00 54.38 98 PRO A N 1
ATOM 691 C CA . PRO A 1 98 ? 30.029 12.816 -26.521 1.00 54.38 98 PRO A CA 1
ATOM 692 C C . PRO A 1 98 ? 31.514 12.948 -26.187 1.00 54.38 98 PRO A C 1
ATOM 694 O O . PRO A 1 98 ? 32.037 14.048 -26.016 1.00 54.38 98 PRO A O 1
ATOM 697 N N . GLY A 1 99 ? 32.162 11.795 -26.018 1.00 55.81 99 GLY A N 1
ATOM 698 C CA . GLY A 1 99 ? 33.554 11.699 -25.616 1.00 55.81 99 GLY A CA 1
ATOM 699 C C . GLY A 1 99 ? 34.458 12.425 -26.605 1.00 55.81 99 GLY A C 1
ATOM 700 O O . GLY A 1 99 ? 34.606 11.995 -27.750 1.00 55.81 99 GLY A O 1
ATOM 701 N N . GLY A 1 100 ? 35.090 13.500 -26.136 1.00 49.47 100 GLY A N 1
ATOM 702 C CA . GLY A 1 100 ? 36.292 14.041 -26.754 1.00 49.47 100 GLY A CA 1
ATOM 703 C C . GLY A 1 100 ? 37.400 12.997 -26.640 1.00 49.47 100 GLY A C 1
ATOM 704 O O . GLY A 1 100 ? 37.862 12.689 -25.544 1.00 49.47 100 GLY A O 1
ATOM 705 N N . ARG A 1 101 ? 37.753 12.392 -27.774 1.00 47.12 101 ARG A N 1
ATOM 706 C CA . ARG A 1 101 ? 38.955 11.562 -27.942 1.00 47.12 101 ARG A CA 1
ATOM 707 C C . ARG A 1 101 ? 40.192 12.485 -28.077 1.00 47.12 101 ARG A C 1
ATOM 709 O O . ARG A 1 101 ? 39.994 13.656 -28.394 1.00 47.12 101 ARG A O 1
ATOM 716 N N . PRO A 1 102 ? 41.397 11.971 -27.755 1.00 55.06 102 PRO A N 1
ATOM 717 C CA . PRO A 1 102 ? 42.525 12.711 -27.172 1.00 55.06 102 PRO A CA 1
ATOM 718 C C . PRO A 1 102 ? 43.209 13.713 -28.102 1.00 55.06 102 PRO A C 1
ATOM 720 O O . PRO A 1 102 ? 43.142 13.518 -29.336 1.00 55.06 102 PRO A O 1
#

Secondary structure (DSSP, 8-state):
--PPPPPPPPPPP-----------------TT-TTS------------PPPP-----PPPPHHHHHHHHHT-TTTHHHHHHHHHHHHHHHSPPPPPPP----